Protein AF-A0ABD4KTE2-F1 (afdb_monomer_lite)

Foldseek 3Di:
DVVVCVVVVHDDDDPVVVLVVLLVVLVVLVLDPVLSCVLVVNDDDDPCCVPPDPDPCPVSVVVSVVSSVVVVCVVVVPDPPDPPPPPDPDPDDD

InterPro domains:
  IPR011010 DNA breaking-rejoining enzyme, catalytic core [SSF56349] (2-59)
  IPR050808 Phage Integrase [PTHR30629] (11-77)

Organism: Vibrio anguillarum (NCBI:txid55601)

Structure (mmCIF, N/CA/C/O backbone):
data_AF-A0ABD4KTE2-F1
#
_entry.id   AF-A0ABD4KTE2-F1
#
loop_
_atom_site.group_PDB
_atom_site.id
_atom_site.type_symbol
_atom_site.label_atom_id
_atom_site.label_alt_id
_atom_site.label_comp_id
_atom_site.label_asym_id
_atom_site.label_entity_id
_atom_site.label_seq_id
_atom_site.pdbx_PDB_ins_code
_atom_site.Cartn_x
_atom_site.Cartn_y
_atom_site.Cartn_z
_atom_site.occupancy
_atom_site.B_iso_or_equiv
_atom_site.auth_seq_id
_atom_site.auth_comp_id
_atom_site.auth_asym_id
_atom_site.auth_atom_id
_atom_site.pdbx_PDB_model_num
ATOM 1 N N . VAL A 1 1 ? -13.270 -14.966 10.574 1.00 73.81 1 VAL A N 1
ATOM 2 C CA . VAL A 1 1 ? -13.665 -13.538 10.478 1.00 73.81 1 VAL A CA 1
ATOM 3 C C . VAL A 1 1 ? -15.147 -13.339 10.763 1.00 73.81 1 VAL A C 1
ATOM 5 O O . VAL A 1 1 ? -15.436 -12.713 11.764 1.00 73.81 1 VAL A O 1
ATOM 8 N N . THR A 1 2 ? -16.073 -13.924 9.990 1.00 81.75 2 THR A N 1
ATOM 9 C CA . THR A 1 2 ? -17.533 -13.777 10.202 1.00 81.75 2 THR A CA 1
ATOM 10 C C . THR A 1 2 ? -17.977 -14.106 11.633 1.00 81.75 2 THR A C 1
ATOM 12 O O . THR A 1 2 ? -18.525 -13.244 12.302 1.00 81.75 2 THR A O 1
ATOM 15 N N . ARG A 1 3 ? -17.620 -15.295 12.148 1.00 84.31 3 ARG A N 1
ATOM 16 C CA . ARG A 1 3 ? -17.944 -15.713 13.528 1.00 84.31 3 ARG A CA 1
ATOM 17 C C . ARG A 1 3 ? -17.437 -14.740 14.601 1.00 84.31 3 ARG A C 1
ATOM 19 O O . ARG A 1 3 ? -18.151 -14.461 15.549 1.00 84.31 3 ARG A O 1
ATOM 26 N N . TYR A 1 4 ? -16.214 -14.232 14.444 1.00 86.38 4 TYR A N 1
ATOM 27 C CA . TYR A 1 4 ? -15.612 -13.291 15.394 1.00 86.38 4 TYR A CA 1
ATOM 28 C C . TYR A 1 4 ? -16.287 -11.916 15.332 1.00 86.38 4 TYR A C 1
ATOM 30 O O . TYR A 1 4 ? -16.625 -11.351 16.362 1.00 86.38 4 TYR A O 1
ATOM 38 N N . ARG A 1 5 ? -16.534 -11.403 14.121 1.00 87.75 5 ARG A N 1
ATOM 39 C CA . ARG A 1 5 ? -17.244 -10.138 13.896 1.00 87.75 5 ARG A CA 1
ATOM 40 C C . ARG A 1 5 ? -18.615 -10.145 14.572 1.00 87.75 5 ARG A C 1
ATOM 42 O O . ARG A 1 5 ? -18.928 -9.205 15.291 1.00 87.75 5 ARG A O 1
ATOM 49 N N . ASP A 1 6 ? -19.388 -11.210 14.354 1.00 85.94 6 ASP A N 1
ATOM 50 C CA . ASP A 1 6 ? -20.748 -11.337 14.888 1.00 85.94 6 ASP A CA 1
ATOM 51 C C . ASP A 1 6 ? -20.745 -11.463 16.420 1.00 85.94 6 ASP A C 1
ATOM 53 O O . ASP A 1 6 ? -21.617 -10.910 17.079 1.00 85.94 6 ASP A O 1
ATOM 57 N N . ALA A 1 7 ? -19.736 -12.129 16.994 1.00 88.56 7 ALA A N 1
ATOM 58 C CA . ALA A 1 7 ? -19.585 -12.267 18.442 1.00 88.56 7 ALA A CA 1
ATOM 59 C C . ALA A 1 7 ? -19.162 -10.966 19.150 1.00 88.56 7 ALA A C 1
ATOM 61 O O . ALA A 1 7 ? -19.535 -10.751 20.298 1.00 88.56 7 ALA A O 1
ATOM 62 N N . VAL A 1 8 ? -18.377 -10.112 18.486 1.00 90.50 8 VAL A N 1
ATOM 63 C CA . VAL A 1 8 ? -17.839 -8.865 19.068 1.00 90.50 8 VAL A CA 1
ATOM 64 C C . VAL A 1 8 ? -18.720 -7.645 18.751 1.00 90.50 8 VAL A C 1
ATOM 66 O O . VAL A 1 8 ? -18.509 -6.573 19.307 1.00 90.50 8 VAL A O 1
ATOM 69 N N . GLY A 1 9 ? -19.733 -7.792 17.888 1.00 87.69 9 GLY A N 1
ATOM 70 C CA . GLY A 1 9 ? -20.653 -6.705 17.537 1.00 87.69 9 GLY A CA 1
ATOM 71 C C . GLY A 1 9 ? -20.050 -5.658 16.594 1.00 87.69 9 GLY A C 1
ATOM 72 O O . GLY A 1 9 ? -20.466 -4.506 16.607 1.00 87.69 9 GLY A O 1
ATOM 73 N N . PHE A 1 10 ? -19.060 -6.039 15.783 1.00 87.38 10 PHE A N 1
ATOM 74 C CA . PHE A 1 10 ? -18.494 -5.149 14.767 1.00 87.38 10 PHE A CA 1
ATOM 75 C C . PHE A 1 10 ? -19.483 -4.880 13.630 1.00 87.38 10 PHE A C 1
ATOM 77 O O . PHE A 1 10 ? -20.225 -5.776 13.213 1.00 87.38 10 PHE A O 1
ATOM 84 N N . ASP A 1 11 ? -19.378 -3.691 13.032 1.00 89.56 11 ASP A N 1
ATOM 85 C CA . ASP A 1 11 ? -20.047 -3.378 11.772 1.00 89.56 11 ASP A CA 1
ATOM 86 C C . ASP A 1 11 ? -19.740 -4.421 10.690 1.00 89.56 11 ASP A C 1
ATOM 88 O O . ASP A 1 11 ? -18.676 -5.054 10.636 1.00 89.56 11 ASP A O 1
ATOM 92 N N . LYS A 1 12 ? -20.704 -4.618 9.788 1.00 89.19 12 LYS A N 1
ATOM 93 C CA . LYS A 1 12 ? -20.619 -5.661 8.769 1.00 89.19 12 LYS A CA 1
ATOM 94 C C . LYS A 1 12 ? -19.522 -5.347 7.747 1.00 89.19 12 LYS A C 1
ATOM 96 O O . LYS A 1 12 ? -19.727 -4.562 6.831 1.00 89.19 12 LYS A O 1
ATOM 101 N N . PHE A 1 13 ? -18.411 -6.075 7.828 1.00 91.38 13 PHE A N 1
ATOM 102 C CA . PHE A 1 13 ? -17.399 -6.157 6.771 1.00 91.38 13 PHE A CA 1
ATOM 103 C C . PHE A 1 13 ? -17.146 -7.610 6.351 1.00 91.38 13 PHE A C 1
ATOM 105 O O . PHE A 1 13 ? -17.473 -8.560 7.079 1.00 91.38 13 PHE A O 1
ATOM 112 N N . VAL A 1 14 ? -16.558 -7.797 5.169 1.00 90.50 14 VAL A N 1
ATOM 113 C CA . VAL A 1 14 ? -16.049 -9.091 4.691 1.00 90.50 14 VAL A CA 1
ATOM 114 C C . VAL A 1 14 ? -14.530 -9.034 4.479 1.00 90.50 14 VAL A C 1
ATOM 116 O O . VAL A 1 14 ? -13.981 -7.960 4.247 1.00 90.50 14 VAL A O 1
ATOM 119 N N . PRO A 1 15 ? -13.807 -10.172 4.494 1.00 89.25 15 PRO A N 1
ATOM 120 C CA . PRO A 1 15 ? -12.343 -10.171 4.382 1.00 89.25 15 PRO A CA 1
ATOM 121 C C . PRO A 1 15 ? -11.778 -9.420 3.164 1.00 89.25 15 PRO A C 1
ATOM 123 O O . PRO A 1 15 ? -10.708 -8.824 3.254 1.00 89.25 15 PRO A O 1
ATOM 126 N N . LYS A 1 16 ? -12.499 -9.391 2.030 1.00 93.31 16 LYS A N 1
ATOM 127 C CA . LYS A 1 16 ? -12.057 -8.645 0.836 1.00 93.31 16 LYS A CA 1
ATOM 128 C C . LYS A 1 16 ? -12.004 -7.130 1.058 1.00 93.31 16 LYS A C 1
ATOM 130 O O . LYS A 1 16 ? -11.265 -6.450 0.349 1.00 93.31 16 LYS A O 1
ATOM 135 N 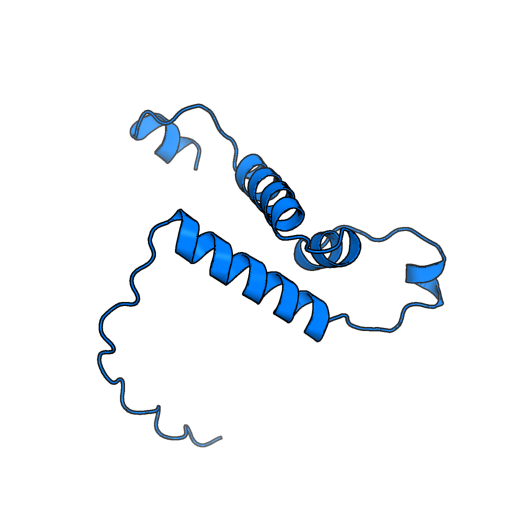N . ASP A 1 17 ? -12.769 -6.607 2.014 1.00 94.06 17 ASP A N 1
ATOM 136 C CA . ASP A 1 17 ? -12.801 -5.176 2.306 1.00 94.06 17 ASP A CA 1
ATOM 137 C C . ASP A 1 17 ? -11.481 -4.727 2.930 1.00 94.06 17 ASP A C 1
ATOM 139 O O . ASP A 1 17 ? -10.989 -3.668 2.570 1.00 94.06 17 ASP A O 1
ATOM 143 N N . LEU A 1 18 ? -10.812 -5.581 3.718 1.00 93.31 18 LEU A N 1
ATOM 144 C CA . LEU A 1 18 ? -9.462 -5.301 4.228 1.00 93.31 18 LEU A CA 1
ATOM 145 C C . LEU A 1 18 ? -8.476 -5.031 3.085 1.00 93.31 18 LEU A C 1
ATOM 147 O O . LEU A 1 18 ? -7.737 -4.048 3.098 1.00 93.31 18 LEU A O 1
ATOM 151 N N . ARG A 1 19 ? -8.507 -5.875 2.049 1.00 95.56 19 ARG A N 1
ATOM 152 C CA . ARG A 1 19 ? -7.649 -5.726 0.868 1.00 95.56 19 ARG A CA 1
ATOM 153 C C . ARG A 1 19 ? -7.977 -4.465 0.067 1.00 95.56 19 ARG A C 1
ATOM 155 O O . ARG A 1 19 ? -7.056 -3.795 -0.402 1.00 95.56 19 ARG A O 1
ATOM 162 N N . ARG A 1 20 ? -9.266 -4.142 -0.096 1.00 97.06 20 ARG A N 1
ATOM 163 C CA . ARG A 1 20 ? -9.727 -2.921 -0.781 1.00 97.06 20 ARG A CA 1
ATOM 164 C C . ARG A 1 20 ? -9.301 -1.669 -0.020 1.00 97.06 20 ARG A C 1
ATOM 166 O O . ARG A 1 20 ? -8.683 -0.798 -0.619 1.00 97.06 20 ARG A O 1
ATOM 173 N N . THR A 1 21 ? -9.545 -1.625 1.288 1.00 96.56 21 THR A N 1
ATOM 174 C CA . THR A 1 21 ? -9.137 -0.528 2.172 1.00 96.56 21 THR A CA 1
ATOM 175 C C . THR A 1 21 ? -7.626 -0.329 2.130 1.00 96.56 21 THR A C 1
ATOM 177 O O . THR A 1 21 ? -7.170 0.780 1.872 1.00 96.56 21 THR A O 1
ATOM 180 N N . CYS A 1 22 ? -6.844 -1.405 2.264 1.00 97.38 22 CYS A N 1
ATOM 181 C CA . CYS A 1 22 ? -5.389 -1.361 2.113 1.00 97.38 22 CYS A CA 1
ATOM 182 C C . CYS A 1 22 ? -4.971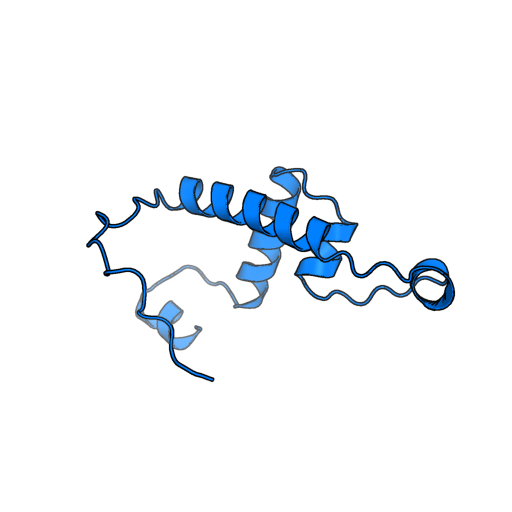 -0.769 0.755 1.00 97.38 22 CYS A C 1
ATOM 184 O O . CYS A 1 22 ? -4.174 0.163 0.713 1.00 97.38 22 CYS A O 1
ATOM 186 N N . LYS A 1 23 ? -5.563 -1.224 -0.359 1.00 97.69 23 LYS A N 1
ATOM 187 C CA . LYS A 1 23 ? -5.243 -0.717 -1.707 1.00 97.69 23 LYS A CA 1
ATOM 188 C C . LYS A 1 23 ? -5.550 0.773 -1.882 1.00 97.69 23 LYS A C 1
ATOM 190 O O . LYS A 1 23 ? -4.792 1.493 -2.542 1.00 97.69 23 LYS A O 1
ATOM 195 N N . THR A 1 24 ? -6.671 1.222 -1.320 1.00 98.12 24 THR A N 1
ATOM 196 C CA . THR A 1 24 ? -7.091 2.627 -1.335 1.00 98.12 24 THR A CA 1
ATOM 197 C C . THR A 1 24 ? -6.112 3.484 -0.542 1.00 98.12 24 THR A C 1
ATOM 199 O O . THR A 1 24 ? -5.609 4.474 -1.068 1.00 98.12 24 THR A O 1
ATOM 202 N N . LEU A 1 25 ? -5.764 3.065 0.678 1.00 98.19 25 LEU A N 1
ATOM 203 C CA . LEU A 1 25 ? -4.820 3.789 1.531 1.00 98.19 25 LEU A CA 1
ATOM 204 C C . LEU A 1 25 ? -3.399 3.800 0.953 1.00 98.19 25 LEU A C 1
ATOM 206 O O . LEU A 1 25 ? -2.758 4.845 0.959 1.00 98.19 25 LEU A O 1
ATOM 210 N N . MET A 1 26 ? -2.939 2.702 0.344 1.00 98.44 26 MET A N 1
ATOM 211 C CA . MET A 1 26 ? -1.684 2.685 -0.423 1.00 98.44 26 MET A CA 1
ATOM 212 C C . MET A 1 26 ? -1.681 3.740 -1.543 1.00 98.44 26 MET A C 1
ATOM 214 O O . MET A 1 26 ? -0.651 4.347 -1.824 1.00 98.44 26 MET A O 1
ATOM 218 N N . GLY A 1 27 ? -2.834 3.991 -2.175 1.00 98.25 27 GLY A N 1
ATOM 219 C CA . GLY A 1 27 ? -2.985 5.065 -3.161 1.00 98.25 27 GLY A CA 1
ATOM 220 C C . GLY A 1 27 ? -2.851 6.459 -2.552 1.00 98.25 27 GLY A C 1
ATOM 221 O O . GLY A 1 27 ? -2.187 7.313 -3.133 1.00 98.25 27 GLY A O 1
ATOM 222 N N . ALA A 1 28 ? -3.422 6.676 -1.364 1.00 98.00 28 ALA A N 1
ATOM 223 C CA . ALA A 1 28 ? -3.255 7.923 -0.614 1.00 98.00 28 ALA A CA 1
ATOM 224 C C . ALA A 1 28 ? -1.788 8.160 -0.200 1.00 98.00 28 ALA A C 1
ATOM 226 O O . ALA A 1 28 ? -1.336 9.301 -0.168 1.00 98.00 28 ALA A O 1
ATOM 227 N N . CYS A 1 29 ? -1.019 7.088 0.014 1.00 98.06 29 CYS A N 1
ATOM 228 C CA . CYS A 1 29 ? 0.433 7.125 0.220 1.00 98.06 29 CYS A CA 1
ATOM 229 C C . CYS A 1 29 ? 1.251 7.344 -1.065 1.00 98.06 29 CYS A C 1
ATOM 231 O O . CYS A 1 29 ? 2.472 7.228 -1.027 1.00 98.06 29 CYS A O 1
ATOM 233 N N . ARG A 1 30 ? 0.607 7.640 -2.203 1.00 98.06 30 ARG A N 1
ATOM 234 C CA . ARG A 1 30 ? 1.246 7.844 -3.517 1.00 98.06 30 ARG A CA 1
ATO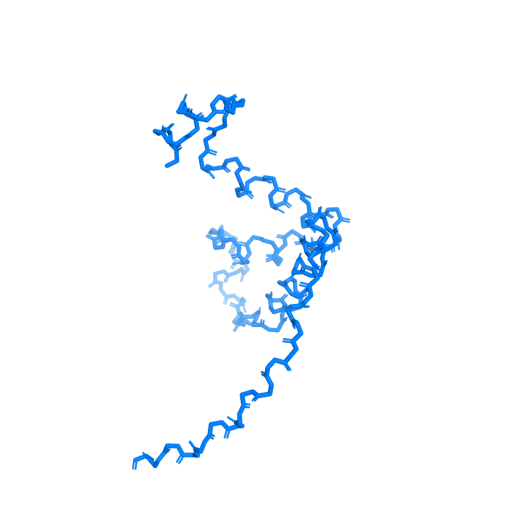M 235 C C . ARG A 1 30 ? 1.998 6.625 -4.064 1.00 98.06 30 ARG A C 1
ATOM 237 O O . ARG A 1 30 ? 2.814 6.768 -4.969 1.00 98.06 30 ARG A O 1
ATOM 244 N N . ILE A 1 31 ? 1.682 5.417 -3.596 1.00 98.44 31 ILE A N 1
ATOM 245 C CA . ILE A 1 31 ? 2.206 4.188 -4.203 1.00 98.44 31 ILE A CA 1
ATOM 246 C C . ILE A 1 31 ? 1.518 4.005 -5.562 1.00 98.44 31 ILE A C 1
ATOM 248 O O . ILE A 1 31 ? 0.283 4.044 -5.663 1.00 98.44 31 ILE A O 1
ATOM 252 N N . SER A 1 32 ? 2.308 3.821 -6.622 1.00 98.06 32 SER A N 1
ATOM 253 C CA . SER A 1 32 ? 1.791 3.758 -7.992 1.00 98.06 32 SER A CA 1
ATOM 254 C C . SER A 1 32 ? 0.765 2.629 -8.164 1.00 98.06 32 SER A C 1
ATOM 256 O O . SER A 1 32 ? 0.717 1.659 -7.402 1.00 98.06 32 SER A O 1
ATOM 258 N N . LYS A 1 33 ? -0.127 2.754 -9.155 1.00 96.31 33 LYS A N 1
ATOM 259 C CA . LYS A 1 33 ? -1.096 1.685 -9.458 1.00 96.31 33 LYS A CA 1
ATOM 260 C C . LYS A 1 33 ? -0.381 0.371 -9.794 1.00 96.31 33 LYS A C 1
ATOM 262 O O . LYS A 1 33 ? -0.800 -0.666 -9.298 1.00 96.31 33 LYS A O 1
ATOM 267 N N . GLU A 1 34 ? 0.686 0.437 -10.583 1.00 95.31 34 GLU A N 1
ATOM 268 C CA . GLU A 1 34 ? 1.478 -0.725 -10.986 1.00 95.31 34 GLU A CA 1
ATOM 269 C C . GLU A 1 34 ? 2.060 -1.469 -9.779 1.00 95.31 34 GLU A C 1
ATOM 271 O O . GLU A 1 34 ? 1.824 -2.666 -9.620 1.00 95.31 34 GLU A O 1
ATOM 276 N N . VAL A 1 35 ? 2.728 -0.754 -8.871 1.00 97.31 35 VAL A N 1
ATOM 277 C CA . VAL A 1 35 ? 3.321 -1.353 -7.667 1.00 97.31 35 VAL A CA 1
ATOM 278 C C . VAL A 1 35 ? 2.239 -1.942 -6.762 1.00 97.31 35 VAL A C 1
ATOM 280 O O . VAL A 1 35 ? 2.374 -3.069 -6.291 1.00 97.31 35 VAL A O 1
ATOM 283 N N . ARG A 1 36 ? 1.109 -1.245 -6.572 1.00 97.50 36 ARG A N 1
ATOM 284 C CA . ARG A 1 36 ? -0.030 -1.769 -5.793 1.00 97.50 36 ARG A CA 1
ATOM 285 C C . ARG A 1 36 ? -0.629 -3.031 -6.404 1.00 97.50 36 ARG A C 1
ATOM 287 O O . ARG A 1 36 ? -0.981 -3.948 -5.665 1.00 97.50 36 ARG A O 1
ATOM 294 N N . ASP A 1 37 ? -0.777 -3.073 -7.725 1.00 96.00 37 ASP A N 1
ATOM 295 C CA . ASP A 1 37 ? -1.289 -4.238 -8.445 1.00 96.00 37 ASP A CA 1
ATOM 296 C C . ASP A 1 37 ? -0.334 -5.431 -8.280 1.00 96.00 37 ASP A C 1
ATOM 298 O O . ASP A 1 37 ? -0.794 -6.520 -7.933 1.00 96.00 37 ASP A O 1
ATOM 302 N N . ARG A 1 38 ? 0.985 -5.218 -8.394 1.00 95.44 38 ARG A N 1
ATOM 303 C CA . ARG A 1 38 ? 2.012 -6.256 -8.183 1.00 95.44 38 ARG A CA 1
ATOM 304 C C . ARG A 1 38 ? 2.072 -6.751 -6.737 1.00 95.44 38 ARG A C 1
ATOM 306 O O . ARG A 1 38 ? 2.025 -7.958 -6.523 1.00 95.44 38 ARG A O 1
ATOM 313 N N . ILE A 1 39 ? 2.090 -5.855 -5.742 1.00 96.81 39 ILE A N 1
ATOM 314 C CA . ILE A 1 39 ? 2.040 -6.213 -4.306 1.00 96.81 39 ILE A CA 1
ATOM 315 C C . ILE A 1 39 ? 0.814 -7.079 -4.010 1.00 96.81 39 ILE A C 1
ATOM 317 O O . ILE A 1 39 ? 0.873 -8.045 -3.254 1.00 96.81 39 ILE A O 1
ATOM 321 N N . GLN A 1 40 ? -0.321 -6.739 -4.617 1.00 95.69 40 GLN A N 1
ATOM 322 C CA . GLN A 1 40 ? -1.561 -7.467 -4.428 1.00 95.69 40 GLN A CA 1
ATOM 323 C C . GLN A 1 40 ? -1.690 -8.705 -5.330 1.00 95.69 40 GLN A C 1
ATOM 325 O O . GLN A 1 40 ? -2.697 -9.404 -5.223 1.00 95.69 40 GLN A O 1
ATOM 330 N N . ASN A 1 41 ? -0.706 -9.027 -6.169 1.00 93.62 41 ASN A N 1
ATOM 331 C CA . ASN A 1 41 ? -0.762 -10.133 -7.127 1.00 93.62 41 ASN A CA 1
ATOM 332 C C . ASN A 1 41 ? -1.979 -10.042 -8.072 1.00 93.62 41 ASN A C 1
ATOM 334 O O . ASN A 1 41 ? -2.730 -10.999 -8.262 1.00 93.62 41 ASN A O 1
ATOM 338 N N . HIS A 1 42 ? -2.247 -8.847 -8.596 1.00 91.75 42 HIS A N 1
ATOM 339 C CA . HIS A 1 42 ? -3.215 -8.661 -9.674 1.00 91.75 42 HIS A CA 1
ATOM 340 C C . HIS A 1 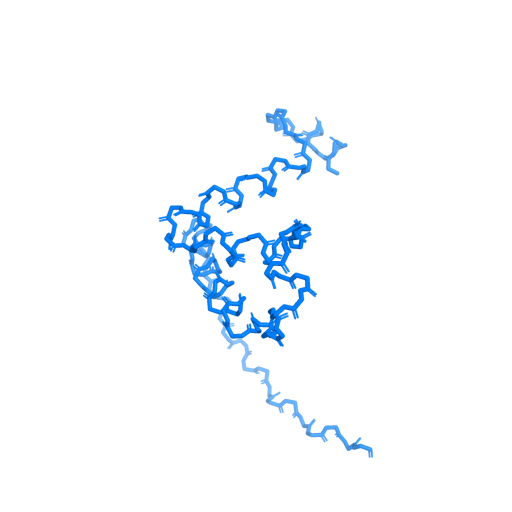42 ? -2.608 -9.156 -10.985 1.00 91.75 42 HIS A C 1
ATOM 342 O O . HIS A 1 42 ? -1.468 -8.829 -11.303 1.00 91.75 42 HIS A O 1
ATOM 348 N N . ALA A 1 43 ? -3.390 -9.907 -11.763 1.00 85.12 43 ALA A N 1
ATOM 349 C CA . ALA A 1 43 ? -2.979 -10.325 -13.093 1.00 85.12 43 ALA A CA 1
ATOM 350 C C . ALA A 1 43 ? -2.776 -9.094 -13.991 1.00 85.12 43 ALA A C 1
ATOM 352 O O . ALA A 1 43 ? -3.704 -8.311 -14.204 1.00 85.12 43 ALA A O 1
ATOM 353 N N . LEU A 1 44 ? -1.565 -8.945 -14.520 1.00 83.62 44 LEU A N 1
ATOM 354 C CA . LEU A 1 44 ? -1.238 -7.992 -15.575 1.00 83.62 44 LEU A CA 1
ATOM 355 C C . LEU A 1 44 ? -1.520 -8.692 -16.910 1.00 83.62 44 LEU A C 1
ATOM 357 O O . LEU A 1 44 ? -1.106 -9.835 -17.106 1.00 83.62 44 LEU A O 1
ATOM 361 N N . GLN A 1 45 ? -2.338 -8.086 -17.768 1.00 81.44 45 GLN A N 1
ATOM 362 C CA . GLN A 1 45 ? -2.891 -8.743 -18.966 1.00 81.44 45 GLN A CA 1
ATOM 363 C C . GLN A 1 45 ? -2.565 -7.997 -20.263 1.00 81.44 45 GLN A C 1
ATOM 365 O O . GLN A 1 45 ? -3.157 -8.283 -21.301 1.00 81.44 45 GLN A O 1
ATOM 370 N N . ASP A 1 46 ? -1.642 -7.040 -20.234 1.00 86.56 46 ASP A N 1
ATOM 371 C CA . ASP A 1 46 ? -1.231 -6.330 -21.436 1.00 86.56 46 ASP A CA 1
ATOM 372 C C . ASP A 1 46 ? -0.076 -7.033 -22.170 1.00 86.56 46 ASP A C 1
ATOM 374 O O . ASP A 1 46 ? 0.690 -7.828 -21.615 1.00 86.56 46 ASP A O 1
ATOM 378 N N . VAL A 1 47 ? 0.020 -6.739 -23.469 1.00 87.69 47 VAL A N 1
ATOM 379 C CA . VAL A 1 47 ? 1.037 -7.290 -24.376 1.00 87.69 47 VAL A CA 1
ATOM 380 C C . VAL A 1 47 ? 2.444 -6.937 -23.888 1.00 87.69 47 VAL A C 1
ATOM 382 O O . VAL A 1 47 ? 3.348 -7.765 -24.002 1.00 87.69 47 VAL A O 1
ATOM 385 N N . SER A 1 48 ? 2.629 -5.750 -23.303 1.00 84.81 48 SER A N 1
ATOM 386 C CA . SER A 1 48 ? 3.941 -5.306 -22.838 1.00 84.81 48 SER A CA 1
ATOM 387 C C . SER A 1 48 ? 4.425 -6.140 -21.663 1.00 84.81 48 SER A C 1
ATOM 389 O O . SER A 1 48 ? 5.521 -6.702 -21.721 1.00 84.81 48 SER A O 1
ATOM 391 N N . THR A 1 49 ? 3.577 -6.329 -20.650 1.00 86.12 49 THR A N 1
ATOM 392 C CA . THR A 1 49 ? 3.909 -7.185 -19.513 1.00 86.12 49 THR A CA 1
ATOM 393 C C . THR A 1 49 ? 4.176 -8.626 -19.938 1.00 86.12 49 THR A C 1
ATOM 395 O O . THR A 1 49 ? 5.061 -9.281 -19.398 1.00 86.12 49 THR A O 1
ATOM 398 N N . ARG A 1 50 ? 3.441 -9.140 -20.930 1.00 84.94 50 ARG A N 1
ATOM 399 C CA . ARG A 1 50 ? 3.614 -10.526 -21.385 1.00 84.94 50 ARG A CA 1
ATOM 400 C C . ARG A 1 50 ? 4.911 -10.757 -22.163 1.00 84.94 50 ARG A C 1
ATOM 402 O O . ARG A 1 50 ? 5.504 -11.827 -22.029 1.00 84.94 50 ARG A O 1
ATOM 409 N N . HIS A 1 51 ? 5.297 -9.823 -23.028 1.00 89.31 51 HIS A N 1
ATOM 410 C CA . HIS A 1 51 ? 6.348 -10.064 -24.022 1.00 89.31 51 HIS A CA 1
ATOM 411 C C . HIS A 1 51 ? 7.658 -9.333 -23.739 1.00 89.31 51 HIS A C 1
ATOM 413 O O . HIS A 1 51 ? 8.709 -9.827 -24.144 1.00 89.31 51 HIS A O 1
ATOM 419 N N . TYR A 1 52 ? 7.612 -8.193 -23.052 1.00 90.75 52 TYR A N 1
ATOM 420 C CA . TYR A 1 52 ? 8.766 -7.302 -22.921 1.00 90.75 52 TYR A CA 1
ATOM 421 C C . TYR A 1 52 ? 9.185 -7.076 -21.472 1.00 90.75 52 TYR A C 1
ATOM 423 O O . TYR A 1 52 ? 10.375 -6.935 -21.200 1.00 90.75 52 TYR A O 1
ATOM 431 N N . ASP A 1 53 ? 8.237 -7.077 -20.538 1.00 90.94 53 ASP A N 1
ATOM 432 C CA . ASP A 1 53 ? 8.536 -6.852 -19.130 1.00 90.94 53 ASP A CA 1
ATOM 433 C C . ASP A 1 53 ? 9.176 -8.091 -18.487 1.00 90.94 53 ASP A C 1
ATOM 435 O O . ASP A 1 53 ? 8.530 -9.106 -18.214 1.00 90.94 53 ASP A O 1
ATOM 439 N N . ARG A 1 54 ? 10.489 -8.014 -18.279 1.00 91.00 54 ARG A N 1
ATOM 440 C CA . ARG A 1 54 ? 11.293 -9.042 -17.604 1.00 91.00 54 ARG A 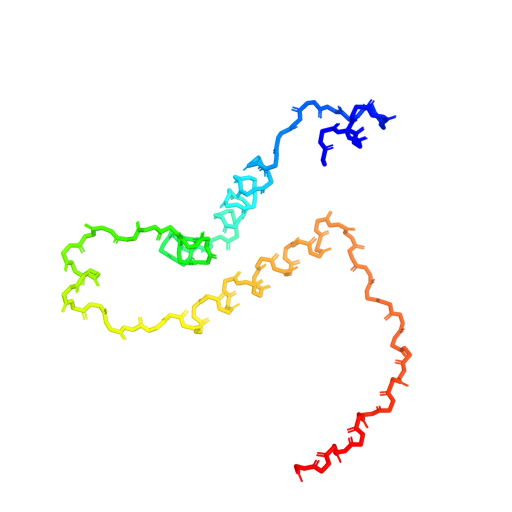CA 1
ATOM 441 C C . ARG A 1 54 ? 11.783 -8.581 -16.235 1.00 91.00 54 ARG A C 1
ATOM 443 O O . ARG A 1 54 ? 12.544 -9.311 -15.604 1.00 91.00 54 ARG A O 1
ATOM 450 N N . TYR A 1 55 ? 11.387 -7.387 -15.800 1.00 93.44 55 TYR A N 1
ATOM 451 C CA . TYR A 1 55 ? 11.790 -6.845 -14.514 1.00 93.44 55 TYR A CA 1
ATOM 452 C C . TYR A 1 55 ? 10.989 -7.525 -13.393 1.00 93.44 55 TYR A C 1
ATOM 454 O O . TYR A 1 55 ? 9.804 -7.821 -13.551 1.00 93.44 55 TYR A O 1
ATOM 462 N N . ASP A 1 56 ? 11.631 -7.844 -12.268 1.00 91.38 56 ASP A N 1
ATOM 463 C CA . ASP A 1 56 ? 11.007 -8.614 -11.177 1.00 91.38 56 ASP A CA 1
ATOM 464 C C . ASP A 1 56 ? 10.245 -7.742 -10.158 1.00 91.38 56 ASP A C 1
ATOM 466 O O . ASP A 1 56 ? 9.439 -8.254 -9.358 1.00 91.38 56 ASP A O 1
ATOM 470 N N . TYR A 1 57 ? 10.463 -6.422 -10.231 1.00 95.38 57 TYR A N 1
ATOM 471 C CA . TYR A 1 57 ? 9.892 -5.386 -9.371 1.00 95.38 57 TYR A CA 1
ATOM 472 C C . TYR A 1 57 ? 10.108 -5.645 -7.878 1.00 95.38 57 T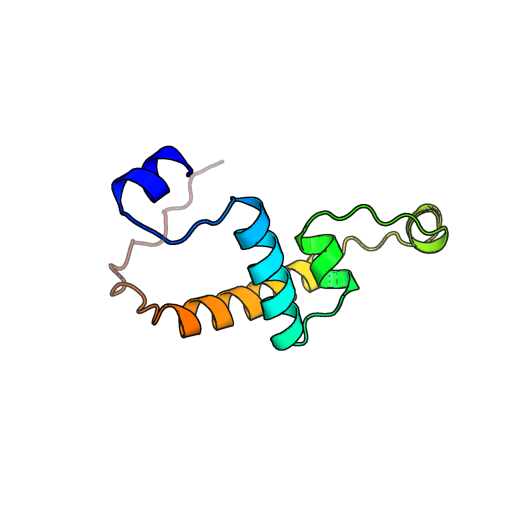YR A C 1
ATOM 474 O O . TYR A 1 57 ? 9.270 -5.255 -7.057 1.00 95.38 57 TYR A O 1
ATOM 482 N N . PHE A 1 58 ? 11.146 -6.394 -7.496 1.00 96.88 58 PHE A N 1
ATOM 483 C CA . PHE A 1 58 ? 11.375 -6.718 -6.090 1.00 96.88 58 PHE A CA 1
ATOM 484 C C . PHE A 1 58 ? 11.538 -5.444 -5.258 1.00 96.88 58 PHE A C 1
ATOM 486 O O . PHE A 1 58 ? 10.791 -5.257 -4.294 1.00 96.88 58 PHE A O 1
ATOM 493 N N . ASP A 1 59 ? 12.423 -4.547 -5.690 1.00 98.00 59 ASP A N 1
ATOM 494 C CA . ASP A 1 59 ? 12.719 -3.299 -4.986 1.00 98.00 59 ASP A CA 1
ATOM 495 C C . ASP A 1 59 ? 11.501 -2.368 -4.930 1.00 98.00 59 ASP A C 1
ATOM 497 O O . ASP A 1 59 ? 11.199 -1.808 -3.875 1.00 98.00 59 ASP A O 1
ATOM 501 N N . ASP A 1 60 ? 10.716 -2.263 -6.009 1.00 98.31 60 ASP A N 1
ATOM 502 C CA . ASP A 1 60 ? 9.500 -1.441 -6.001 1.00 98.31 60 ASP A CA 1
ATOM 503 C C . ASP A 1 60 ? 8.440 -1.987 -5.045 1.00 98.31 60 ASP A C 1
ATOM 505 O O . ASP A 1 60 ? 7.771 -1.229 -4.333 1.00 98.31 60 ASP A O 1
ATOM 509 N N . LYS A 1 61 ? 8.265 -3.316 -5.022 1.00 97.94 61 LYS A N 1
ATOM 510 C CA . LYS A 1 61 ? 7.350 -3.971 -4.079 1.00 97.94 61 LYS A CA 1
ATOM 511 C C . LYS A 1 61 ? 7.813 -3.728 -2.650 1.00 97.94 61 LYS A C 1
ATOM 513 O O . LYS A 1 61 ? 6.971 -3.414 -1.808 1.00 97.94 61 LYS A O 1
ATOM 518 N N . LEU A 1 62 ? 9.113 -3.859 -2.381 1.00 98.38 62 LEU A N 1
ATOM 519 C CA . LEU A 1 62 ? 9.685 -3.622 -1.060 1.00 98.38 62 LEU A CA 1
ATOM 520 C C . LEU A 1 62 ? 9.453 -2.174 -0.617 1.00 98.38 62 LEU A C 1
ATOM 522 O O . LEU A 1 62 ? 8.806 -1.967 0.406 1.00 98.38 62 LEU A O 1
ATOM 526 N N . GLY A 1 63 ? 9.842 -1.182 -1.421 1.00 98.56 63 GLY A N 1
ATOM 527 C CA . GLY A 1 63 ? 9.645 0.235 -1.090 1.00 98.56 63 GLY A CA 1
ATOM 528 C C . GLY A 1 63 ? 8.167 0.614 -0.910 1.00 98.56 63 GLY A C 1
ATOM 529 O O . GLY A 1 63 ? 7.797 1.370 -0.003 1.00 98.56 63 GLY A O 1
ATOM 530 N N . GLY A 1 64 ? 7.275 0.032 -1.719 1.00 98.44 64 GLY A N 1
ATOM 531 C CA . GLY A 1 64 ? 5.828 0.180 -1.547 1.00 98.44 64 GLY A CA 1
ATOM 532 C C . GLY A 1 64 ? 5.319 -0.420 -0.230 1.00 98.44 64 GLY A C 1
ATOM 533 O O . GLY A 1 64 ? 4.502 0.194 0.462 1.00 98.44 64 GLY A O 1
ATOM 534 N N . LEU A 1 65 ? 5.814 -1.599 0.154 1.00 98.44 65 LEU A N 1
ATOM 535 C CA . LEU A 1 65 ? 5.472 -2.250 1.420 1.00 98.44 65 LEU A CA 1
ATOM 536 C C . LEU A 1 65 ? 6.057 -1.523 2.634 1.00 98.44 65 LEU A C 1
ATOM 538 O O . LEU A 1 65 ? 5.380 -1.448 3.657 1.00 98.44 65 LEU A O 1
ATOM 542 N N . GLU A 1 66 ? 7.250 -0.944 2.537 1.00 98.62 66 GLU A N 1
ATOM 543 C CA . GLU A 1 66 ? 7.854 -0.114 3.588 1.00 98.62 66 GLU A CA 1
ATOM 544 C C . GLU A 1 66 ? 7.053 1.169 3.822 1.00 98.62 66 GLU A C 1
ATOM 546 O O . GLU A 1 66 ? 6.737 1.516 4.967 1.00 98.62 66 GLU A O 1
ATOM 551 N N . THR A 1 67 ? 6.639 1.830 2.737 1.00 98.56 67 THR A N 1
ATOM 552 C CA . THR A 1 67 ? 5.756 3.003 2.789 1.00 98.56 67 THR A CA 1
ATOM 553 C C . THR A 1 67 ? 4.425 2.643 3.450 1.00 98.56 67 THR A C 1
ATOM 555 O O . THR A 1 67 ? 3.960 3.331 4.363 1.00 98.56 67 THR A O 1
ATOM 558 N N . TRP A 1 68 ? 3.818 1.527 3.034 1.00 98.25 68 TRP A N 1
ATOM 559 C CA . TRP A 1 68 ? 2.580 1.035 3.635 1.00 98.25 68 TRP A CA 1
ATOM 560 C C . TRP A 1 68 ? 2.752 0.661 5.112 1.00 98.25 68 TRP A C 1
ATOM 562 O O . TRP A 1 68 ? 1.915 1.026 5.932 1.00 98.25 68 TRP A O 1
ATOM 572 N N . SER A 1 69 ? 3.841 -0.024 5.465 1.00 97.75 69 SER A N 1
ATOM 573 C CA . SER A 1 69 ? 4.168 -0.424 6.839 1.00 97.75 69 SER A CA 1
ATOM 574 C C . SER A 1 69 ? 4.288 0.792 7.750 1.00 97.75 69 SER A C 1
ATOM 576 O O . SER A 1 69 ? 3.685 0.824 8.822 1.00 97.75 69 SER A O 1
ATOM 578 N N . SER A 1 70 ? 4.988 1.831 7.293 1.00 97.31 70 SER A N 1
ATOM 579 C CA . SER A 1 70 ? 5.119 3.099 8.015 1.00 97.31 70 SER A CA 1
ATOM 580 C C . SER A 1 70 ? 3.758 3.755 8.248 1.00 97.31 70 SER A C 1
ATOM 582 O O . SER A 1 70 ? 3.438 4.114 9.382 1.00 97.31 70 SER A O 1
ATOM 584 N N . LYS A 1 71 ? 2.903 3.823 7.215 1.00 97.62 71 LYS A N 1
ATOM 585 C CA . LYS A 1 71 ? 1.554 4.383 7.370 1.00 97.62 71 LYS A CA 1
ATOM 586 C C . LYS A 1 71 ? 0.672 3.548 8.294 1.00 97.62 71 LYS A C 1
ATOM 588 O O . LYS A 1 71 ? -0.075 4.099 9.095 1.00 97.62 71 LYS A O 1
ATOM 593 N N . LEU A 1 72 ? 0.732 2.224 8.195 1.00 96.94 72 LEU A N 1
ATOM 594 C CA . LEU A 1 72 ? -0.062 1.341 9.043 1.00 96.94 72 LEU A CA 1
ATOM 595 C C . LEU A 1 72 ? 0.335 1.489 10.514 1.00 96.94 72 LEU A C 1
ATOM 597 O O . LEU A 1 72 ? -0.544 1.588 11.364 1.00 96.94 72 LEU A O 1
ATOM 601 N N . LYS A 1 73 ? 1.641 1.559 10.801 1.00 96.75 73 LYS A N 1
ATOM 602 C CA . LYS A 1 73 ? 2.168 1.824 12.146 1.00 96.75 73 LYS A CA 1
ATOM 603 C C . LYS A 1 73 ? 1.657 3.150 12.702 1.00 96.75 73 LYS A C 1
ATOM 605 O O . LYS A 1 73 ? 1.209 3.180 13.841 1.00 96.75 73 LYS A O 1
ATOM 610 N N . GLU A 1 74 ? 1.665 4.208 11.894 1.00 96.50 74 GLU A N 1
ATOM 611 C CA . GLU A 1 74 ? 1.089 5.508 12.262 1.00 96.50 74 GLU A CA 1
ATOM 612 C C . GLU A 1 74 ? -0.407 5.382 12.605 1.00 96.50 74 GLU A C 1
ATOM 614 O O . GLU A 1 74 ? -0.835 5.817 13.670 1.00 96.50 74 GLU A O 1
ATOM 619 N N . LEU A 1 75 ? -1.197 4.728 11.743 1.00 96.19 75 LEU A N 1
ATOM 620 C CA . LEU A 1 75 ? -2.652 4.593 11.906 1.00 96.19 75 LEU A CA 1
ATOM 621 C C . LEU A 1 75 ? -3.064 3.820 13.161 1.00 96.19 75 LEU A C 1
ATOM 623 O O . LEU A 1 75 ? -4.097 4.127 13.749 1.00 96.19 75 LEU A O 1
ATOM 627 N N . ILE A 1 76 ? -2.291 2.804 13.548 1.00 95.88 76 ILE A N 1
ATOM 628 C CA . ILE A 1 76 ? -2.595 1.983 14.728 1.00 95.88 76 ILE A CA 1
ATOM 629 C C . ILE A 1 76 ? -1.896 2.486 15.995 1.00 95.88 76 ILE A C 1
ATOM 631 O O . ILE A 1 76 ? -1.998 1.834 17.031 1.00 95.88 76 ILE A O 1
ATOM 635 N N . GLY A 1 77 ? -1.156 3.600 15.916 1.00 95.69 77 GLY A N 1
ATOM 636 C CA . GLY A 1 77 ? -0.348 4.097 17.029 1.00 95.69 77 GLY A CA 1
ATOM 637 C C . GLY A 1 77 ? 0.683 3.069 17.498 1.00 95.69 77 GLY A C 1
ATOM 638 O O . GLY A 1 77 ? 0.871 2.889 18.698 1.00 95.69 77 GLY A O 1
ATOM 639 N N . TYR A 1 78 ? 1.304 2.343 16.562 1.00 94.44 78 TYR A N 1
ATOM 640 C CA . TYR A 1 78 ? 2.243 1.275 16.887 1.00 94.44 78 TYR A CA 1
ATOM 641 C C . TYR A 1 78 ? 3.435 1.829 17.663 1.00 94.44 78 TYR A C 1
ATOM 643 O O . TYR A 1 78 ? 4.254 2.577 17.126 1.00 94.44 78 TYR A O 1
ATOM 651 N N . VAL A 1 79 ? 3.557 1.393 18.912 1.00 89.69 79 VAL A N 1
ATOM 652 C CA . VAL A 1 79 ? 4.746 1.606 19.729 1.00 89.69 79 VAL A CA 1
ATOM 653 C C . VAL A 1 79 ? 5.591 0.340 19.623 1.00 89.69 79 VAL A C 1
ATOM 655 O O . VAL A 1 79 ? 5.089 -0.740 19.948 1.00 89.69 79 VAL A O 1
ATOM 658 N N . PRO A 1 80 ? 6.846 0.425 19.145 1.00 84.75 80 PRO A N 1
ATOM 659 C CA . PRO A 1 80 ? 7.716 -0.735 19.142 1.00 84.75 80 PRO A CA 1
ATOM 660 C C . PRO A 1 80 ? 7.856 -1.245 20.582 1.00 84.75 80 PRO A C 1
ATOM 662 O O . PRO A 1 80 ? 8.075 -0.434 21.487 1.00 84.75 80 PRO A O 1
ATOM 665 N N . PRO A 1 81 ? 7.719 -2.562 20.820 1.00 82.94 81 PRO A N 1
ATOM 666 C CA . PRO A 1 81 ? 8.008 -3.109 22.134 1.00 82.94 81 PRO A CA 1
ATOM 667 C C . PRO A 1 81 ? 9.431 -2.697 22.511 1.00 82.94 81 PRO A C 1
ATOM 669 O O . PRO A 1 81 ? 10.310 -2.665 21.643 1.00 82.94 81 PRO A O 1
ATOM 672 N N . ALA A 1 82 ? 9.647 -2.345 23.784 1.00 79.12 82 ALA A N 1
ATOM 673 C CA . ALA A 1 82 ? 10.991 -2.097 24.289 1.00 79.12 82 ALA A CA 1
ATOM 674 C C . ALA A 1 82 ? 11.867 -3.263 23.828 1.00 79.12 82 ALA A C 1
ATOM 676 O O . ALA A 1 82 ? 11.488 -4.416 24.035 1.00 79.12 82 ALA A O 1
ATOM 677 N N . LEU A 1 83 ? 12.962 -2.962 23.125 1.00 63.62 83 LEU A N 1
ATOM 678 C CA . LEU A 1 83 ? 13.884 -3.976 22.637 1.00 63.62 83 LEU A CA 1
ATOM 679 C C . LEU A 1 83 ? 14.357 -4.783 23.849 1.00 63.62 83 LEU A C 1
ATOM 681 O O . LEU A 1 83 ? 15.288 -4.381 24.543 1.00 63.62 83 LEU A O 1
ATOM 685 N N . SER A 1 84 ? 13.737 -5.933 24.114 1.00 58.38 84 SER A N 1
ATOM 686 C CA . SER A 1 84 ? 14.457 -7.011 24.760 1.00 58.38 84 SER A CA 1
ATOM 687 C C . SER A 1 84 ? 15.561 -7.321 23.768 1.00 58.38 84 SER A C 1
ATOM 689 O O . SER A 1 84 ? 15.268 -7.803 22.673 1.00 58.38 84 SER A O 1
ATOM 691 N N . VAL A 1 85 ? 16.790 -6.920 24.087 1.00 59.53 85 VAL A N 1
ATOM 692 C CA . VAL A 1 85 ? 17.973 -7.292 23.318 1.00 59.53 85 VAL A CA 1
ATOM 693 C C . VAL A 1 85 ? 17.954 -8.811 23.250 1.00 59.53 85 VAL A C 1
ATOM 695 O O . VAL A 1 85 ? 18.305 -9.488 24.211 1.00 59.53 85 VAL A O 1
ATOM 698 N N . VAL A 1 86 ? 17.445 -9.348 22.147 1.00 60.16 86 VAL A N 1
ATOM 699 C CA . VAL A 1 86 ? 17.630 -10.750 21.820 1.00 60.16 86 VAL A CA 1
ATOM 700 C C . VAL A 1 86 ? 19.077 -10.789 21.349 1.00 60.16 86 VAL A C 1
ATOM 702 O O . VAL A 1 86 ? 19.396 -10.062 20.401 1.00 60.16 86 VAL A O 1
ATOM 705 N N . PRO A 1 87 ? 19.980 -11.518 22.029 1.00 50.38 87 PRO A N 1
ATOM 706 C CA . PRO A 1 87 ? 21.335 -11.686 21.535 1.00 50.38 87 PRO A CA 1
ATOM 707 C C . PRO A 1 87 ? 21.244 -12.105 20.071 1.00 50.38 87 PRO A C 1
ATOM 709 O O . PRO A 1 87 ? 20.458 -12.996 19.740 1.00 50.38 87 PRO A O 1
ATOM 712 N N . SER A 1 88 ? 21.965 -11.390 19.202 1.00 56.97 88 SER A N 1
ATOM 713 C CA . SER A 1 88 ? 22.067 -11.716 17.780 1.00 56.97 88 SER A CA 1
ATOM 714 C C . SER A 1 88 ? 22.264 -13.218 17.663 1.00 56.97 88 SER A C 1
ATOM 716 O O . SER A 1 88 ? 23.215 -13.731 18.251 1.00 56.97 88 SER A O 1
ATOM 718 N N . ALA A 1 89 ? 21.339 -13.895 16.978 1.00 56.25 89 ALA A N 1
ATOM 719 C CA . ALA A 1 89 ? 21.362 -15.337 16.820 1.00 56.25 89 ALA A CA 1
ATOM 720 C C . ALA A 1 89 ? 22.781 -15.762 16.439 1.00 56.25 89 ALA A C 1
ATOM 722 O O . ALA A 1 89 ? 23.319 -15.314 15.420 1.00 56.25 89 ALA A O 1
ATOM 723 N N . GLU A 1 90 ? 23.389 -16.564 17.312 1.00 51.22 90 GLU A N 1
ATOM 724 C CA . GLU A 1 90 ? 24.600 -17.293 16.992 1.00 51.22 90 GLU A CA 1
ATOM 725 C C . GLU A 1 90 ? 24.392 -17.959 15.637 1.00 51.22 90 GLU A C 1
ATOM 727 O O . GLU A 1 90 ? 23.330 -18.504 15.325 1.00 51.22 90 GLU A O 1
ATOM 732 N N . THR A 1 91 ? 25.408 -17.807 14.805 1.00 53.97 91 THR A N 1
ATOM 733 C CA . THR A 1 91 ? 25.478 -18.298 13.442 1.00 53.97 91 THR A CA 1
ATOM 734 C C . THR A 1 91 ? 25.169 -19.793 13.467 1.00 53.97 91 THR A C 1
ATOM 736 O O . THR A 1 91 ? 25.994 -20.581 13.923 1.00 53.97 91 THR A O 1
ATOM 739 N N . LEU A 1 92 ? 23.970 -20.194 13.034 1.00 45.56 92 LEU A N 1
ATOM 740 C CA . LEU A 1 92 ? 23.674 -21.611 12.852 1.00 45.56 92 LEU A CA 1
ATOM 741 C C . LEU A 1 92 ? 24.646 -22.137 11.785 1.00 45.56 92 LEU A C 1
ATOM 743 O O . LEU A 1 92 ? 24.681 -21.567 10.689 1.00 45.56 92 LEU A O 1
ATOM 747 N N . PRO A 1 93 ? 25.467 -23.156 12.090 1.00 51.66 93 PRO A N 1
ATOM 748 C CA . PRO A 1 93 ? 26.337 -23.747 11.091 1.00 51.66 93 PRO A CA 1
ATOM 749 C C . PRO A 1 93 ? 25.467 -24.411 10.019 1.00 51.66 93 PRO A C 1
ATOM 751 O O . PRO A 1 93 ? 24.466 -25.056 10.339 1.00 51.66 93 PRO A O 1
ATOM 754 N N . PHE A 1 94 ? 25.842 -24.186 8.760 1.00 54.38 94 PHE A N 1
ATOM 755 C CA . PHE A 1 94 ? 25.325 -24.921 7.607 1.00 54.38 94 PHE A CA 1
ATOM 756 C C . PHE A 1 94 ? 25.595 -26.423 7.742 1.00 54.38 94 PHE A C 1
ATOM 758 O O . PHE A 1 94 ? 26.680 -26.776 8.262 1.00 54.38 94 PHE A O 1
#

Sequence (94 aa):
VTRYRDAVGFDKFVPKDLRRTCKTLMGACRISKEVRDRIQNHALQDVSTRHYDRYDYFDDKLGGLETWSSKLKELIGYVPPALSVVPSAETLPF

Secondary structure (DSSP, 8-state):
-HHHHHHHT-----HHHHHHHHHHHHHHTT--HHHHHHHTTPPP-SHHHHHT-----HHHHHHHHHHHHHHHHHHTT-PPPP------------

pLDDT: mean 88.03, std 13.74, range [45.56, 98.62]

Radius of gyration: 18.74 Å; chains: 1; bounding box: 47×33×49 Å